Protein AF-A0A3B9CZY3-F1 (afdb_monomer)

Foldseek 3Di:
DDPPPVDDDPDLVSVVCCCCPVVVHDLDLVVLVVVLVQLVPPVHPVNVVCCVVPNPVSSVVVNVSSVVSNVVVVD

Sequence (75 aa):
MSNDSVVFPTSYQEWRHCIEELGEISLTRTYIDSRLTELEDTSHAKTREFVKLYGNGQLQQTINWFRQAASELSG

Radius of gyration: 12.99 Å; Cα contacts (8 Å, |Δi|>4): 49; chains: 1; bounding box: 27×36×33 Å

pLDDT: mean 87.72, std 13.73, range [35.38, 97.25]

Solvent-accessible surface area (backbone atoms only — not comparable to full-atom values): 4490 Å² total; per-residue (Å²): 131,86,79,82,66,83,78,73,62,89,46,64,66,50,43,48,44,50,37,43,70,74,58,68,40,76,90,40,69,72,54,42,55,52,50,47,58,46,62,70,32,74,84,33,70,70,31,45,51,45,35,72,76,60,33,65,69,49,50,54,51,52,52,51,41,46,52,49,54,54,53,65,75,74,112

Mean predicted aligned error: 5.25 Å

Secondary structure (DSSP, 8-state):
----------SHHHHHHIIIIIS-----HHHHHHHHHHHH-TTSHHHHHHHHHHHHHHHHHHHHHHHHHHHHTT-

Structure (mmCIF, N/CA/C/O backbone):
data_AF-A0A3B9CZY3-F1
#
_entry.id   AF-A0A3B9CZY3-F1
#
loop_
_atom_site.group_PDB
_atom_site.id
_atom_site.type_symbol
_atom_site.label_atom_id
_atom_site.label_alt_id
_atom_site.label_comp_id
_atom_site.label_asym_id
_atom_site.label_entity_id
_atom_site.label_seq_id
_atom_site.pdbx_PDB_ins_code
_atom_site.Cartn_x
_atom_site.Cartn_y
_atom_site.Cartn_z
_atom_site.occupancy
_atom_site.B_iso_or_equiv
_atom_site.auth_seq_id
_atom_site.auth_comp_id
_atom_site.auth_asym_id
_atom_site.auth_atom_id
_atom_site.pdbx_PDB_model_num
ATOM 1 N N . MET A 1 1 ? 14.770 27.449 -9.131 1.00 35.38 1 MET A N 1
ATOM 2 C CA . MET A 1 1 ? 14.382 26.334 -10.017 1.00 35.38 1 MET A CA 1
ATOM 3 C C . MET A 1 1 ? 14.003 25.193 -9.097 1.00 35.38 1 MET A C 1
ATOM 5 O O . MET A 1 1 ? 14.890 24.649 -8.454 1.00 35.38 1 MET A O 1
ATOM 9 N N . SER A 1 2 ? 12.703 24.971 -8.899 1.00 42.75 2 SER A N 1
ATOM 10 C CA . SER A 1 2 ? 12.197 23.951 -7.979 1.00 42.75 2 SER A CA 1
ATOM 11 C C . SER A 1 2 ? 12.612 22.577 -8.486 1.00 42.75 2 SER A C 1
ATOM 13 O O . SER A 1 2 ? 12.362 22.227 -9.635 1.00 42.75 2 SER A O 1
ATOM 15 N N . ASN A 1 3 ? 13.342 21.854 -7.648 1.00 46.69 3 ASN A N 1
ATOM 16 C CA . ASN A 1 3 ? 13.775 20.499 -7.917 1.00 46.69 3 ASN A CA 1
ATOM 17 C C . ASN A 1 3 ? 12.604 19.586 -7.535 1.00 46.69 3 ASN A C 1
ATOM 19 O O . ASN A 1 3 ? 12.574 19.090 -6.412 1.00 46.69 3 ASN A O 1
ATOM 23 N N . ASP A 1 4 ? 11.628 19.410 -8.431 1.00 49.34 4 ASP A N 1
ATOM 24 C CA . ASP A 1 4 ? 10.578 18.388 -8.307 1.00 49.34 4 ASP A CA 1
ATOM 25 C C . ASP A 1 4 ? 11.216 16.999 -8.489 1.00 49.34 4 ASP A C 1
ATOM 27 O O . ASP A 1 4 ? 10.988 16.278 -9.460 1.00 49.34 4 ASP A O 1
ATOM 31 N N . SER A 1 5 ? 12.112 16.639 -7.568 1.00 53.38 5 SER A N 1
ATOM 32 C CA . SER A 1 5 ? 12.537 15.259 -7.394 1.00 53.38 5 SER A CA 1
ATOM 33 C C . SER A 1 5 ? 11.310 14.516 -6.914 1.00 53.38 5 SER A C 1
ATOM 35 O O . SER A 1 5 ? 10.861 14.737 -5.796 1.00 53.38 5 SER A O 1
ATOM 37 N N . VAL A 1 6 ? 10.745 13.679 -7.779 1.00 55.03 6 VAL A N 1
ATOM 38 C CA . VAL A 1 6 ? 9.693 12.738 -7.407 1.00 55.03 6 VAL A CA 1
ATOM 39 C C . VAL A 1 6 ? 10.237 11.896 -6.251 1.00 55.03 6 VAL A C 1
ATOM 41 O O . VAL A 1 6 ? 11.056 11.001 -6.456 1.00 55.03 6 VAL A O 1
ATOM 44 N N . VAL A 1 7 ? 9.856 12.246 -5.021 1.00 62.62 7 VAL A N 1
ATOM 45 C CA . VAL A 1 7 ? 10.259 11.520 -3.819 1.00 62.62 7 VAL A CA 1
ATOM 46 C C . VAL A 1 7 ? 9.417 10.256 -3.789 1.00 62.62 7 VAL A C 1
ATOM 48 O O . VAL A 1 7 ? 8.239 10.287 -3.438 1.00 62.62 7 VAL A O 1
ATOM 51 N N . PHE A 1 8 ? 9.996 9.137 -4.220 1.00 73.69 8 PHE A N 1
ATOM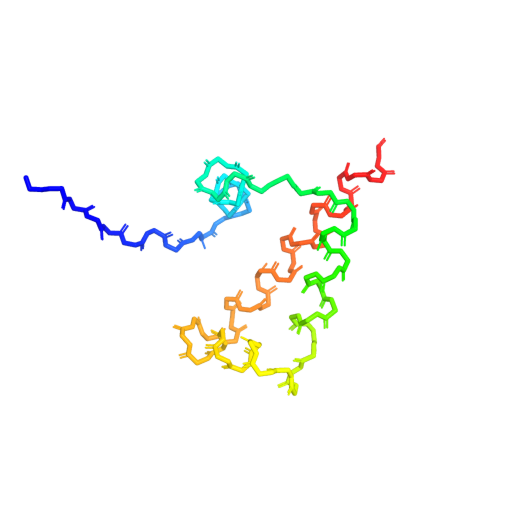 52 C CA . PHE A 1 8 ? 9.387 7.842 -3.951 1.00 73.69 8 PHE A CA 1
ATOM 53 C C . PHE A 1 8 ? 9.554 7.558 -2.461 1.00 73.69 8 PHE A C 1
ATOM 55 O O . PHE A 1 8 ? 10.673 7.674 -1.956 1.00 73.69 8 PHE A O 1
ATOM 62 N N . PRO A 1 9 ? 8.478 7.200 -1.748 1.00 84.75 9 PRO A N 1
ATOM 63 C CA . PRO A 1 9 ? 8.597 6.906 -0.336 1.00 84.75 9 PRO A CA 1
ATOM 64 C C . PRO A 1 9 ? 9.495 5.685 -0.153 1.00 84.75 9 PRO A C 1
ATOM 66 O O . PRO A 1 9 ? 9.309 4.654 -0.808 1.00 84.75 9 PRO A O 1
ATOM 69 N N . THR A 1 10 ? 10.470 5.817 0.738 1.00 88.31 10 THR A N 1
ATOM 70 C CA . THR A 1 10 ? 11.399 4.745 1.124 1.00 88.31 10 THR A CA 1
ATOM 71 C C . THR A 1 10 ? 11.082 4.194 2.512 1.00 88.31 10 THR A C 1
ATOM 73 O O . THR A 1 10 ? 11.609 3.158 2.916 1.00 88.31 10 THR A O 1
ATOM 76 N N . SER A 1 11 ? 10.179 4.862 3.235 1.00 92.94 11 SER A N 1
ATOM 77 C CA . SER A 1 11 ? 9.707 4.475 4.559 1.00 92.94 11 SER A CA 1
ATOM 78 C C . SER A 1 11 ? 8.184 4.572 4.679 1.00 92.94 11 SER A C 1
ATOM 80 O O . SER A 1 11 ? 7.519 5.281 3.924 1.00 92.94 11 SER A O 1
ATOM 82 N N . TYR A 1 12 ? 7.634 3.889 5.689 1.00 93.81 12 TYR A N 1
ATOM 83 C CA . TYR A 1 12 ? 6.207 3.949 6.020 1.00 93.81 12 TYR A CA 1
ATOM 84 C C . TYR A 1 12 ? 5.732 5.380 6.312 1.00 93.81 12 TYR A C 1
ATOM 86 O O . TYR A 1 12 ? 4.658 5.776 5.872 1.00 93.81 12 TYR A O 1
ATOM 94 N N . GLN A 1 13 ? 6.541 6.165 7.030 1.00 92.94 13 GLN A N 1
ATOM 95 C CA . GLN A 1 13 ? 6.193 7.537 7.406 1.00 92.94 13 GLN A CA 1
ATOM 96 C C . GLN A 1 13 ? 6.131 8.458 6.186 1.00 92.94 13 GLN A C 1
ATOM 98 O O . GLN A 1 13 ? 5.172 9.211 6.045 1.00 92.94 13 GLN A O 1
ATOM 103 N N . GLU A 1 14 ? 7.107 8.353 5.279 1.00 91.12 14 GLU A N 1
ATOM 104 C CA . GLU A 1 14 ? 7.092 9.093 4.012 1.00 91.12 14 GLU A CA 1
ATOM 105 C C . GLU A 1 14 ? 5.892 8.688 3.158 1.00 91.12 14 GLU A C 1
ATOM 107 O O . GLU A 1 14 ? 5.173 9.548 2.664 1.00 91.12 14 GLU A O 1
ATOM 112 N N . TRP A 1 15 ? 5.627 7.384 3.031 1.00 93.62 15 TRP A N 1
ATOM 113 C CA . TRP A 1 15 ? 4.478 6.877 2.281 1.00 93.62 15 TRP A CA 1
ATOM 114 C C . TRP A 1 15 ? 3.152 7.407 2.832 1.00 93.62 15 TRP A C 1
ATOM 116 O O . TRP A 1 15 ? 2.305 7.870 2.068 1.00 93.62 15 TRP A O 1
ATOM 126 N N . ARG A 1 16 ? 2.991 7.380 4.157 1.00 92.62 16 ARG A N 1
ATOM 127 C CA . ARG A 1 16 ? 1.788 7.861 4.835 1.00 92.62 16 ARG A CA 1
ATOM 128 C C . ARG A 1 16 ? 1.605 9.362 4.632 1.00 92.62 16 ARG A C 1
ATOM 130 O O . ARG A 1 16 ? 0.521 9.786 4.245 1.00 92.62 16 ARG A O 1
ATOM 137 N N . HIS A 1 17 ? 2.675 10.139 4.795 1.00 89.38 17 HIS A N 1
ATOM 138 C CA . HIS A 1 17 ? 2.678 11.575 4.523 1.00 89.38 17 HIS A CA 1
ATOM 139 C C . HIS A 1 17 ? 2.305 11.878 3.062 1.00 89.38 17 HIS A C 1
ATOM 141 O O . HIS A 1 17 ? 1.485 12.754 2.798 1.00 89.38 17 HIS A O 1
ATOM 147 N N . CYS A 1 18 ? 2.825 11.110 2.099 1.00 88.25 18 CYS A N 1
ATOM 148 C CA . CYS A 1 18 ? 2.461 11.269 0.692 1.00 88.25 18 CYS A CA 1
ATOM 149 C C . CYS A 1 18 ? 0.972 11.005 0.417 1.00 88.25 18 CYS A C 1
ATOM 151 O O . CYS A 1 18 ? 0.409 11.622 -0.481 1.00 88.25 18 CYS A O 1
ATOM 153 N N . ILE A 1 19 ? 0.326 10.097 1.147 1.00 88.25 19 ILE A N 1
ATOM 154 C CA . ILE A 1 19 ? -1.098 9.795 0.948 1.00 88.25 19 ILE A CA 1
ATOM 155 C C . ILE A 1 19 ? -1.988 10.808 1.671 1.00 88.25 19 ILE A C 1
ATOM 157 O O . ILE A 1 19 ? -2.919 11.332 1.062 1.00 88.25 19 ILE A O 1
ATOM 161 N N . GLU A 1 20 ? -1.709 11.083 2.944 1.00 90.38 20 GLU A N 1
ATOM 162 C CA . GLU A 1 20 ? -2.575 11.904 3.796 1.00 90.38 20 GLU A CA 1
ATOM 163 C C . GLU A 1 20 ? -2.394 13.403 3.543 1.00 90.38 20 GLU A C 1
ATOM 165 O O . GLU A 1 20 ? -3.385 14.112 3.407 1.00 90.38 20 GLU A O 1
ATOM 170 N N . GLU A 1 21 ? -1.152 13.878 3.426 1.00 85.31 21 GLU A N 1
ATOM 171 C CA . GLU A 1 21 ? -0.851 15.313 3.317 1.00 85.31 21 GLU A CA 1
ATOM 172 C C . GLU A 1 21 ? -0.748 15.759 1.857 1.00 85.31 21 GLU A C 1
ATOM 174 O O . GLU A 1 21 ? -1.355 16.751 1.467 1.00 85.31 21 GLU A O 1
ATOM 179 N N . LEU A 1 22 ? -0.009 15.020 1.018 1.00 78.00 22 LEU A N 1
ATOM 180 C CA . LEU A 1 22 ? 0.134 15.385 -0.402 1.00 78.00 22 LEU A CA 1
ATOM 181 C C . LEU A 1 22 ? -1.050 14.916 -1.252 1.00 78.00 22 LEU A C 1
ATOM 183 O O . LEU A 1 22 ? -1.398 15.561 -2.239 1.00 78.00 22 LEU A O 1
ATOM 187 N N . GLY A 1 23 ? -1.633 13.770 -0.902 1.00 77.81 23 GLY A N 1
ATOM 188 C CA . GLY A 1 23 ? -2.778 13.203 -1.604 1.00 77.81 23 GLY A CA 1
ATOM 189 C C . GLY A 1 23 ? -4.125 13.693 -1.082 1.00 77.81 23 GLY A C 1
ATOM 190 O O . GLY A 1 23 ? -5.123 13.465 -1.759 1.00 77.81 23 GLY A O 1
ATOM 191 N N . GLU A 1 24 ? -4.162 14.325 0.098 1.00 86.56 24 GLU A N 1
ATOM 192 C CA . GLU A 1 24 ? -5.389 14.674 0.835 1.00 86.56 24 GLU A CA 1
ATOM 193 C C . GLU A 1 24 ? -6.327 13.462 1.043 1.00 86.56 24 GLU A C 1
ATOM 195 O O . GLU A 1 24 ? -7.552 13.587 1.118 1.00 86.56 24 GLU A O 1
ATOM 200 N N . ILE A 1 25 ? -5.764 12.249 1.125 1.00 89.38 25 ILE A N 1
ATOM 201 C CA . ILE A 1 25 ? -6.518 11.001 1.286 1.00 89.38 25 ILE A CA 1
ATOM 202 C C . ILE A 1 25 ? -6.407 10.523 2.727 1.00 89.38 25 ILE A C 1
ATOM 204 O O . ILE A 1 25 ? -5.346 10.110 3.185 1.00 89.38 25 ILE A O 1
ATOM 208 N N . SER A 1 26 ? -7.535 10.448 3.428 1.00 90.62 26 SER A N 1
ATOM 209 C CA . SER A 1 26 ? -7.575 9.789 4.733 1.00 90.62 26 SER A CA 1
ATOM 210 C C . SER A 1 26 ? -7.464 8.267 4.589 1.00 90.62 26 SER A C 1
ATOM 212 O O . SER A 1 26 ? -8.282 7.633 3.911 1.00 90.62 26 SER A O 1
ATOM 214 N N . LEU A 1 27 ? -6.500 7.661 5.289 1.00 92.56 27 LEU A N 1
ATOM 215 C CA . LEU A 1 27 ? -6.316 6.209 5.386 1.00 92.56 27 LEU A CA 1
ATOM 216 C C . LEU A 1 27 ? -7.411 5.564 6.251 1.00 92.56 27 LEU A C 1
ATOM 218 O O . LEU A 1 27 ? -7.172 5.087 7.354 1.00 92.56 27 LEU A O 1
ATOM 222 N N . THR A 1 28 ? -8.645 5.561 5.753 1.00 94.50 28 THR A N 1
ATOM 223 C CA . THR A 1 28 ? -9.772 4.873 6.397 1.00 94.50 28 THR A CA 1
ATOM 224 C C . THR A 1 28 ? -9.703 3.367 6.158 1.00 94.50 28 THR A C 1
ATOM 226 O O . THR A 1 28 ? -9.143 2.914 5.158 1.00 94.50 28 THR A O 1
ATOM 229 N N . ARG A 1 29 ? -10.348 2.575 7.026 1.00 93.19 29 ARG A N 1
ATOM 230 C CA . ARG A 1 29 ? -10.403 1.112 6.876 1.00 93.19 29 ARG A CA 1
ATOM 231 C C . ARG A 1 29 ? -10.917 0.691 5.494 1.00 93.19 29 ARG A C 1
ATOM 233 O O . ARG A 1 29 ? -10.266 -0.094 4.815 1.00 93.19 29 ARG A O 1
ATOM 240 N N . THR A 1 30 ? -12.022 1.286 5.045 1.00 94.06 30 THR A N 1
ATOM 241 C CA . THR A 1 30 ? -12.623 1.014 3.730 1.00 94.06 30 THR A CA 1
ATOM 242 C C . THR A 1 30 ? -11.674 1.336 2.576 1.00 94.06 30 THR A C 1
ATOM 244 O O . THR A 1 30 ? -11.589 0.571 1.615 1.00 94.06 30 THR A O 1
ATOM 247 N N . TYR A 1 31 ? -10.948 2.456 2.658 1.00 94.06 31 TYR A N 1
ATOM 248 C CA . TYR A 1 31 ? -9.964 2.817 1.640 1.00 94.06 31 TYR A CA 1
ATOM 249 C C . TYR A 1 31 ? -8.823 1.797 1.591 1.00 94.06 31 TYR A C 1
ATOM 251 O O . TYR A 1 31 ? -8.481 1.307 0.515 1.00 94.06 31 TYR A O 1
ATOM 259 N N . ILE A 1 32 ? -8.275 1.441 2.754 1.00 95.38 32 ILE A N 1
ATOM 260 C CA . ILE A 1 32 ? -7.173 0.483 2.866 1.00 95.38 32 ILE A CA 1
ATOM 261 C C . ILE A 1 32 ? -7.572 -0.886 2.306 1.00 9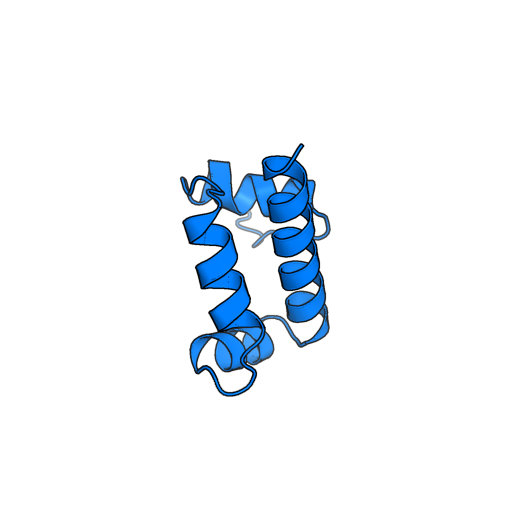5.38 32 ILE A C 1
ATOM 263 O O . ILE A 1 32 ? -6.841 -1.434 1.484 1.00 95.38 32 ILE A O 1
ATOM 267 N N . ASP A 1 33 ? -8.736 -1.415 2.686 1.00 95.19 33 ASP A N 1
ATOM 268 C CA . ASP A 1 33 ? -9.201 -2.732 2.229 1.00 95.19 33 ASP A CA 1
ATOM 269 C C . ASP A 1 33 ? -9.410 -2.770 0.706 1.00 95.19 33 ASP A C 1
ATOM 271 O O . ASP A 1 33 ? -9.016 -3.729 0.033 1.00 95.19 33 ASP A O 1
ATOM 275 N N . SER A 1 34 ? -9.963 -1.693 0.141 1.00 94.94 34 SER A N 1
ATOM 276 C CA . SER A 1 34 ? -10.106 -1.535 -1.309 1.00 94.94 34 SER A CA 1
ATOM 277 C C . SER A 1 34 ? -8.744 -1.528 -2.013 1.00 94.94 34 SER A C 1
ATOM 279 O O . SER A 1 34 ? -8.529 -2.262 -2.980 1.00 94.94 34 SER A O 1
ATOM 281 N N . ARG A 1 35 ? -7.777 -0.761 -1.490 1.00 94.81 35 ARG A N 1
ATOM 282 C CA . ARG A 1 35 ? -6.428 -0.681 -2.068 1.00 94.81 35 ARG A CA 1
ATOM 283 C C . ARG A 1 35 ? -5.653 -1.986 -1.958 1.00 94.81 35 ARG A C 1
ATOM 285 O O . ARG A 1 35 ? -4.957 -2.327 -2.912 1.00 94.81 35 ARG A O 1
ATOM 292 N N . LEU A 1 36 ? -5.773 -2.709 -0.847 1.00 96.00 36 LEU A N 1
ATOM 293 C CA . LEU A 1 36 ? -5.161 -4.029 -0.694 1.00 96.00 36 LEU A CA 1
ATOM 294 C C . LEU A 1 36 ? -5.733 -5.019 -1.708 1.00 96.00 36 LEU A C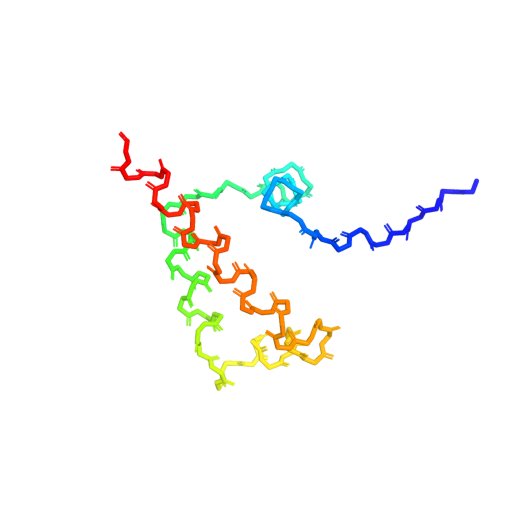 1
ATOM 296 O O . LEU A 1 36 ? -4.959 -5.680 -2.391 1.00 96.00 36 LEU A O 1
ATOM 300 N N . THR A 1 37 ? -7.057 -5.038 -1.886 1.00 95.88 37 THR A N 1
ATOM 301 C CA . THR A 1 37 ? -7.715 -5.902 -2.880 1.00 95.88 37 THR A CA 1
ATOM 302 C C . THR A 1 37 ? -7.182 -5.645 -4.292 1.00 95.88 37 THR A C 1
ATOM 304 O O . THR A 1 37 ? -6.869 -6.590 -5.012 1.00 95.88 37 THR A O 1
ATOM 307 N N . GLU A 1 38 ? -7.027 -4.374 -4.689 1.00 95.06 38 GLU A N 1
ATOM 308 C CA . GLU A 1 38 ? -6.450 -4.031 -5.995 1.00 95.06 38 GLU A CA 1
ATOM 309 C C . GLU A 1 38 ? -4.974 -4.456 -6.101 1.00 95.06 38 GLU A C 1
ATOM 311 O O . GLU A 1 38 ? -4.586 -5.087 -7.083 1.00 95.06 38 GLU A O 1
ATOM 316 N N . LEU A 1 39 ? -4.138 -4.101 -5.117 1.00 94.38 39 LEU A N 1
ATOM 317 C CA . LEU A 1 39 ? -2.678 -4.280 -5.172 1.00 94.38 39 LEU A CA 1
ATOM 318 C C . LEU A 1 39 ? -2.230 -5.741 -5.034 1.00 94.38 39 LEU A C 1
ATOM 320 O O . LEU A 1 39 ? -1.181 -6.104 -5.566 1.00 94.38 39 LEU A O 1
ATOM 324 N N . GLU A 1 40 ? -2.999 -6.573 -4.337 1.00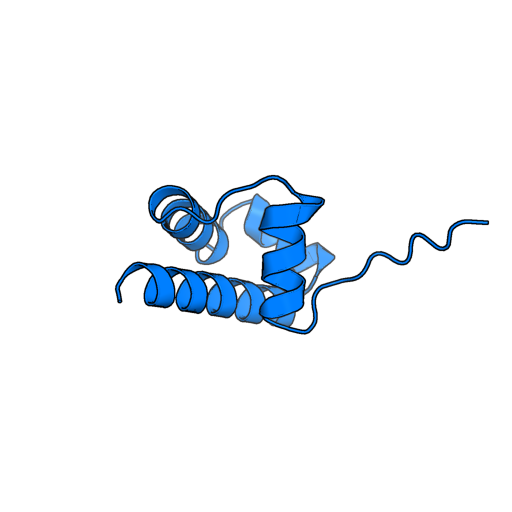 94.62 40 GLU A N 1
ATOM 325 C CA . GLU A 1 40 ? -2.726 -8.008 -4.208 1.00 94.62 40 GLU A CA 1
ATOM 326 C C . GLU A 1 40 ? -3.152 -8.793 -5.462 1.00 94.62 40 GLU A C 1
ATOM 328 O O . GLU A 1 40 ? -2.596 -9.858 -5.748 1.00 94.62 40 GLU A O 1
ATOM 333 N N . ASP A 1 41 ? -4.067 -8.248 -6.270 1.00 94.25 41 ASP A N 1
ATOM 334 C CA . ASP A 1 41 ? -4.433 -8.822 -7.560 1.00 94.25 41 ASP A CA 1
ATOM 335 C C . ASP A 1 41 ? -3.401 -8.470 -8.647 1.00 94.25 41 ASP A C 1
ATOM 337 O O . ASP A 1 41 ? -3.439 -7.429 -9.308 1.00 94.25 41 ASP A O 1
ATOM 341 N N . THR A 1 42 ? -2.480 -9.402 -8.891 1.00 87.12 42 THR A N 1
ATOM 342 C CA . THR A 1 42 ? -1.463 -9.293 -9.955 1.00 87.12 42 THR A CA 1
ATOM 343 C C . THR A 1 42 ? -2.044 -9.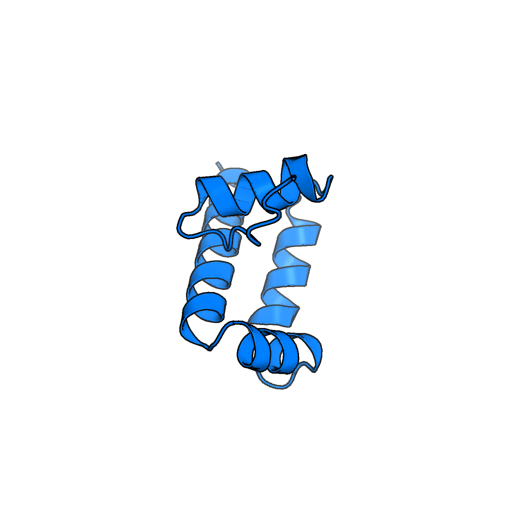248 -11.378 1.00 87.12 42 THR A C 1
ATOM 345 O O . THR A 1 42 ? -1.357 -8.830 -12.317 1.00 87.12 42 THR A O 1
ATOM 348 N N . SER A 1 43 ? -3.311 -9.636 -11.558 1.00 90.94 43 SER A N 1
ATOM 349 C CA . SER A 1 43 ? -4.048 -9.530 -12.821 1.00 90.94 43 SER A CA 1
ATOM 350 C C . SER A 1 43 ? -4.792 -8.196 -12.967 1.00 90.94 43 SER A C 1
ATOM 352 O O . SER A 1 43 ? -5.304 -7.883 -14.048 1.00 90.94 43 SER A O 1
ATOM 354 N N . HIS A 1 44 ? -4.790 -7.354 -11.935 1.00 94.06 44 HIS A N 1
ATOM 355 C CA . HIS A 1 44 ? -5.416 -6.046 -11.987 1.00 94.06 44 HIS A CA 1
ATOM 356 C C . HIS A 1 44 ? -4.591 -5.071 -12.839 1.00 94.06 44 HIS A C 1
ATOM 358 O O . HIS A 1 44 ? -3.363 -4.982 -12.731 1.00 94.06 44 HIS A O 1
ATOM 364 N N . ALA A 1 45 ? -5.260 -4.309 -13.710 1.00 92.25 45 ALA A N 1
ATOM 365 C CA . ALA A 1 45 ? -4.585 -3.423 -14.660 1.00 92.25 45 ALA A CA 1
ATOM 366 C C . ALA A 1 45 ? -3.727 -2.355 -13.962 1.00 92.25 45 ALA A C 1
ATOM 368 O O . ALA A 1 45 ? -2.569 -2.171 -14.340 1.00 92.25 45 ALA A O 1
ATOM 369 N N . LYS A 1 46 ? -4.253 -1.731 -12.897 1.00 89.94 46 LYS A N 1
ATOM 370 C CA . LYS A 1 46 ? -3.513 -0.728 -12.111 1.00 89.94 46 LYS A CA 1
ATOM 371 C C . LYS A 1 46 ? -2.300 -1.332 -11.403 1.00 89.94 46 LYS A C 1
ATOM 373 O O . LYS A 1 46 ? -1.278 -0.672 -11.277 1.00 89.94 46 LYS A O 1
ATOM 378 N N . THR A 1 47 ? -2.387 -2.589 -10.976 1.00 93.19 47 THR A N 1
ATOM 379 C CA . THR A 1 47 ? -1.297 -3.283 -10.275 1.00 93.19 47 THR A CA 1
ATOM 380 C C . THR A 1 47 ? -0.175 -3.636 -11.234 1.00 93.19 47 THR A C 1
ATOM 382 O O . THR A 1 47 ? 0.993 -3.402 -10.931 1.00 93.19 47 THR A O 1
ATOM 385 N N . ARG A 1 48 ? -0.507 -4.099 -12.445 1.00 94.69 48 ARG A N 1
ATOM 386 C CA . ARG A 1 48 ? 0.495 -4.286 -13.504 1.00 94.69 48 ARG A CA 1
A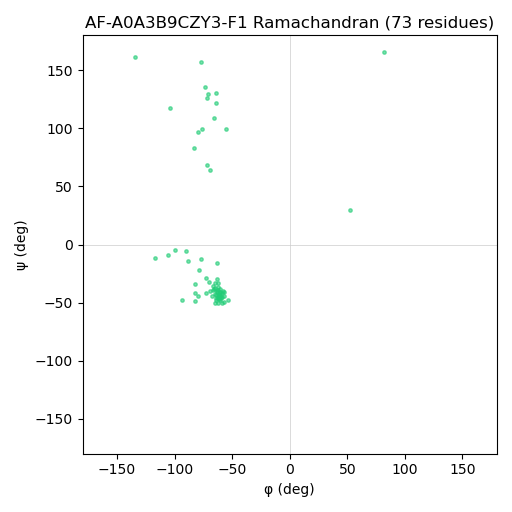TOM 387 C C . ARG A 1 48 ? 1.179 -2.979 -13.891 1.00 94.69 48 ARG A C 1
ATOM 389 O O . ARG A 1 48 ? 2.392 -2.968 -14.083 1.00 94.69 48 ARG A O 1
ATOM 396 N N . GLU A 1 49 ? 0.419 -1.893 -14.011 1.00 94.19 49 GLU A N 1
ATOM 397 C CA . GLU A 1 49 ? 0.975 -0.570 -14.304 1.00 94.19 49 GLU A CA 1
ATOM 398 C C . GLU A 1 49 ? 1.886 -0.082 -13.173 1.00 94.19 49 GLU A C 1
ATOM 400 O O . GLU A 1 49 ? 3.012 0.339 -13.432 1.00 94.19 49 GLU A O 1
ATOM 405 N N . PHE A 1 50 ? 1.466 -0.256 -11.919 1.00 92.56 50 PHE A N 1
ATOM 406 C CA . PHE A 1 50 ? 2.284 0.040 -10.748 1.00 92.56 50 PHE A CA 1
ATOM 407 C C . PHE A 1 50 ? 3.603 -0.746 -10.769 1.00 92.56 50 PHE A C 1
ATOM 409 O O . PHE A 1 50 ? 4.677 -0.166 -10.642 1.00 92.56 50 PHE A O 1
ATOM 416 N N . VAL A 1 51 ? 3.559 -2.060 -11.006 1.00 94.31 51 VAL A N 1
ATOM 417 C CA . VAL A 1 51 ? 4.772 -2.891 -11.098 1.00 94.31 51 VAL A CA 1
ATOM 418 C C . VAL A 1 51 ? 5.666 -2.459 -12.260 1.00 94.31 51 VAL A C 1
ATOM 420 O O . VAL A 1 51 ? 6.886 -2.487 -12.125 1.00 94.31 51 VAL A O 1
ATOM 423 N N . LYS A 1 52 ? 5.095 -2.035 -13.391 1.00 93.50 52 LYS A N 1
ATOM 424 C CA . LYS A 1 52 ? 5.870 -1.535 -14.534 1.00 93.50 52 LYS A CA 1
ATOM 425 C C . LYS A 1 52 ? 6.615 -0.236 -14.205 1.00 93.50 52 LYS A C 1
ATOM 427 O O . LYS A 1 52 ? 7.727 -0.055 -14.691 1.00 93.50 52 LYS A O 1
ATOM 432 N N . LEU A 1 53 ? 6.006 0.650 -13.418 1.00 91.38 53 LEU A N 1
ATOM 433 C CA . LEU A 1 53 ? 6.581 1.949 -13.054 1.00 91.38 53 LEU A CA 1
ATOM 434 C C . LEU A 1 53 ? 7.571 1.854 -11.887 1.00 91.38 53 LEU A C 1
ATOM 436 O O . LEU A 1 53 ? 8.622 2.486 -11.925 1.00 91.38 53 LEU A O 1
ATOM 440 N N . TYR A 1 54 ? 7.245 1.057 -10.869 1.00 89.38 54 TYR A N 1
ATOM 441 C CA . TYR A 1 54 ? 7.944 1.058 -9.579 1.00 89.38 54 TYR A CA 1
ATOM 442 C C . TYR A 1 54 ? 8.639 -0.267 -9.240 1.00 89.38 54 TYR A C 1
ATOM 444 O O . TYR A 1 54 ? 9.433 -0.345 -8.304 1.00 89.38 54 TYR A O 1
ATOM 452 N N . GLY A 1 55 ? 8.358 -1.331 -9.991 1.00 93.06 55 GLY A N 1
ATOM 453 C CA . GLY A 1 55 ? 8.888 -2.664 -9.737 1.00 93.06 55 GLY A CA 1
ATOM 454 C C . GLY A 1 55 ? 8.125 -3.441 -8.661 1.00 93.06 55 GLY A C 1
ATOM 455 O O . GLY A 1 55 ? 7.325 -2.918 -7.884 1.00 93.06 55 GLY A O 1
ATOM 456 N N . ASN A 1 56 ? 8.391 -4.747 -8.610 1.00 93.69 56 ASN A N 1
ATOM 457 C CA . ASN A 1 56 ? 7.708 -5.660 -7.690 1.00 93.69 56 ASN A CA 1
ATOM 458 C C . ASN A 1 56 ? 8.115 -5.419 -6.222 1.00 93.69 56 ASN A C 1
ATOM 460 O O . ASN A 1 56 ? 7.292 -5.544 -5.322 1.00 93.69 56 ASN A O 1
ATOM 464 N N . GLY A 1 57 ? 9.363 -4.999 -5.979 1.00 93.44 57 GLY A N 1
ATOM 465 C CA . GLY A 1 57 ? 9.836 -4.648 -4.636 1.00 93.44 57 GLY A CA 1
ATOM 466 C C . GLY A 1 57 ? 9.025 -3.512 -4.010 1.00 93.44 57 GLY A C 1
ATOM 467 O O . GLY A 1 57 ? 8.562 -3.646 -2.878 1.00 93.44 57 GLY A O 1
ATOM 468 N N . GLN A 1 58 ? 8.769 -2.441 -4.771 1.00 92.31 58 GLN A N 1
ATOM 469 C CA . GLN A 1 58 ? 7.953 -1.322 -4.299 1.00 92.31 58 GLN A CA 1
ATOM 470 C C . GLN A 1 58 ? 6.492 -1.731 -4.085 1.00 92.31 58 GLN A C 1
ATOM 472 O O . GLN A 1 58 ? 5.863 -1.266 -3.135 1.00 92.31 58 GLN A O 1
ATOM 477 N N . LEU A 1 59 ? 5.949 -2.623 -4.926 1.00 94.81 59 LEU A N 1
ATOM 478 C CA . LEU A 1 59 ? 4.602 -3.166 -4.729 1.00 94.81 59 LEU A CA 1
ATOM 479 C C . LEU A 1 59 ? 4.493 -3.871 -3.371 1.00 94.81 59 LEU A C 1
ATOM 481 O O . LEU A 1 59 ? 3.597 -3.559 -2.590 1.00 94.81 59 LEU A O 1
ATOM 485 N N . GLN A 1 60 ? 5.428 -4.775 -3.064 1.00 95.62 60 GLN A N 1
ATOM 486 C CA . GLN A 1 60 ? 5.422 -5.509 -1.796 1.00 95.62 60 GLN A CA 1
ATOM 487 C C . GLN A 1 60 ? 5.58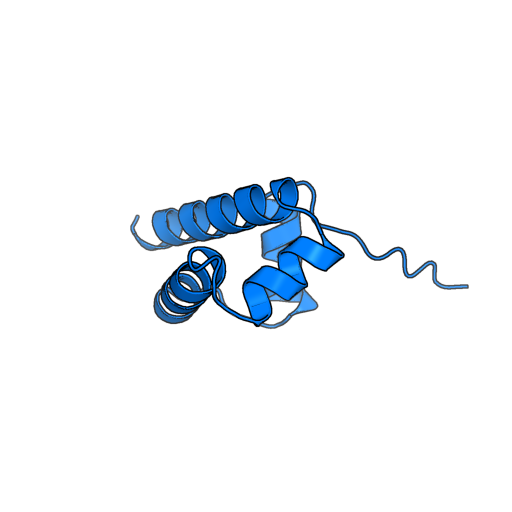4 -4.579 -0.587 1.00 95.62 60 GLN A C 1
ATOM 489 O O . GLN A 1 60 ? 4.877 -4.739 0.407 1.00 95.62 60 GLN A O 1
ATOM 494 N N . GLN A 1 61 ? 6.461 -3.574 -0.673 1.00 95.50 61 GLN A N 1
ATOM 495 C CA . GLN A 1 61 ? 6.597 -2.566 0.386 1.00 95.50 61 GLN A CA 1
ATOM 496 C C . GLN A 1 61 ? 5.300 -1.776 0.589 1.00 95.50 61 GLN A C 1
ATOM 498 O O . GLN A 1 61 ? 4.837 -1.642 1.718 1.00 95.50 61 GLN A O 1
ATOM 503 N N . THR A 1 62 ? 4.663 -1.346 -0.502 1.00 95.00 62 THR A N 1
ATOM 504 C CA . THR A 1 62 ? 3.396 -0.601 -0.460 1.00 95.00 62 THR A CA 1
ATOM 505 C C . THR A 1 62 ? 2.274 -1.424 0.175 1.00 95.00 62 THR A C 1
ATOM 507 O O . THR A 1 62 ? 1.542 -0.915 1.021 1.00 95.00 62 THR A O 1
ATOM 510 N N . ILE A 1 63 ? 2.161 -2.710 -0.171 1.00 96.56 63 ILE A N 1
ATOM 511 C CA . ILE A 1 63 ? 1.202 -3.635 0.456 1.00 96.56 63 ILE A CA 1
ATOM 512 C C . ILE A 1 63 ? 1.475 -3.757 1.961 1.00 96.56 63 ILE A C 1
ATOM 514 O O . ILE A 1 63 ? 0.546 -3.680 2.766 1.00 96.56 63 ILE A O 1
ATOM 518 N N . ASN A 1 64 ? 2.740 -3.905 2.362 1.00 97.25 64 ASN A N 1
ATOM 519 C CA . ASN A 1 64 ? 3.108 -3.992 3.776 1.00 97.25 64 ASN A CA 1
ATOM 520 C C . ASN A 1 64 ? 2.759 -2.711 4.546 1.00 97.25 64 ASN A C 1
ATOM 522 O O . ASN A 1 64 ? 2.261 -2.800 5.667 1.00 97.25 64 ASN A O 1
ATOM 526 N N . TRP A 1 65 ? 2.943 -1.535 3.945 1.00 97.25 65 TRP A N 1
ATOM 527 C CA . TRP A 1 65 ? 2.539 -0.262 4.545 1.00 97.25 65 TRP A CA 1
ATOM 528 C C . TRP A 1 65 ? 1.024 -0.140 4.705 1.00 97.25 65 TRP A C 1
ATOM 530 O O . TRP A 1 65 ? 0.556 0.229 5.780 1.00 97.25 65 TRP A O 1
ATOM 540 N N . PHE A 1 66 ? 0.241 -0.547 3.701 1.00 96.69 66 PHE A N 1
ATOM 541 C CA . PHE A 1 66 ? -1.217 -0.612 3.838 1.00 96.69 66 PHE A CA 1
ATOM 542 C C . PHE A 1 66 ? -1.653 -1.569 4.959 1.00 96.69 66 PHE A C 1
ATOM 544 O O . PHE A 1 66 ? -2.545 -1.233 5.737 1.00 96.69 66 PHE A O 1
ATOM 551 N N . ARG A 1 67 ? -1.005 -2.733 5.099 1.00 96.31 67 ARG A N 1
ATOM 552 C CA . ARG A 1 67 ? -1.275 -3.684 6.196 1.00 96.31 67 ARG A CA 1
ATOM 553 C C . ARG A 1 67 ? -0.900 -3.122 7.569 1.00 96.31 67 ARG A C 1
ATOM 555 O O . ARG A 1 67 ? -1.627 -3.350 8.539 1.00 96.31 67 ARG A O 1
ATOM 562 N N . GLN A 1 68 ? 0.204 -2.382 7.660 1.00 96.44 68 GLN A N 1
ATOM 563 C CA . GLN A 1 68 ? 0.595 -1.693 8.888 1.00 96.44 68 GLN A CA 1
ATOM 564 C C . GLN A 1 68 ? -0.455 -0.645 9.280 1.00 96.44 68 GLN A C 1
ATOM 566 O O . GLN A 1 68 ? -0.966 -0.697 10.398 1.00 96.44 68 GLN A O 1
ATOM 571 N N . ALA A 1 69 ? -0.861 0.219 8.346 1.00 95.75 69 ALA A N 1
ATOM 572 C CA . ALA A 1 69 ? -1.917 1.204 8.579 1.00 95.75 69 ALA A CA 1
ATOM 573 C C . ALA A 1 69 ? -3.241 0.541 9.002 1.00 95.75 69 ALA A C 1
ATOM 575 O O . ALA A 1 69 ? -3.905 1.005 9.925 1.00 95.75 69 ALA A O 1
ATOM 576 N N . ALA A 1 70 ? -3.604 -0.594 8.393 1.00 95.12 70 ALA A N 1
ATOM 577 C CA . ALA A 1 70 ? -4.794 -1.360 8.772 1.00 95.12 70 ALA A CA 1
ATOM 578 C C . ALA A 1 70 ? -4.747 -1.849 10.232 1.00 95.12 70 ALA A C 1
ATOM 580 O O . ALA A 1 70 ? -5.774 -1.874 10.917 1.00 95.12 70 ALA A O 1
ATOM 581 N N . SER A 1 71 ? -3.558 -2.256 10.687 1.00 94.81 71 SER A N 1
ATOM 582 C CA . SER A 1 71 ? -3.322 -2.729 12.055 1.00 94.81 71 SER A CA 1
ATOM 583 C C . SER A 1 71 ? -3.430 -1.583 13.061 1.00 94.81 71 SER A C 1
ATOM 585 O O . SER A 1 71 ? -4.050 -1.756 14.105 1.00 94.81 71 SER A O 1
ATOM 587 N N . GLU A 1 72 ? -2.907 -0.402 12.719 1.00 94.38 72 GLU A N 1
ATOM 588 C CA . GLU A 1 72 ? -2.990 0.810 13.549 1.00 94.38 72 GLU A CA 1
ATOM 589 C C . GLU A 1 72 ? -4.435 1.295 1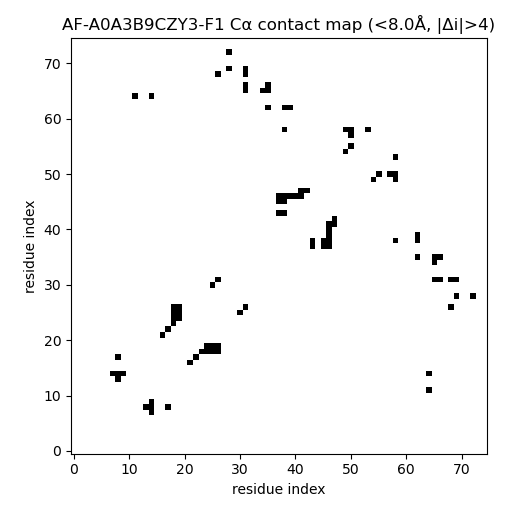3.756 1.00 94.38 72 GLU A C 1
ATOM 591 O O . G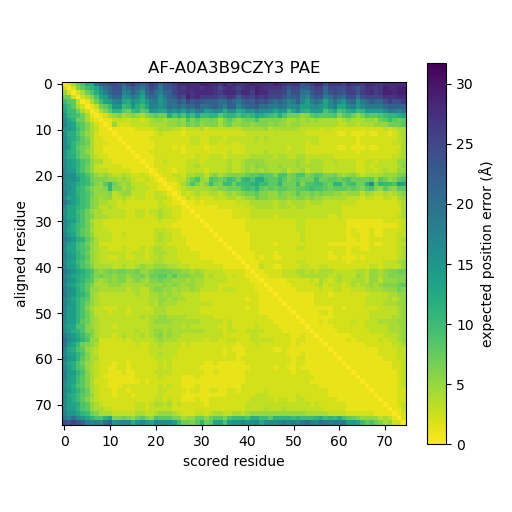LU A 1 72 ? -4.740 1.842 14.806 1.00 94.38 72 GLU A O 1
ATOM 596 N N . LEU A 1 73 ? -5.344 1.060 12.801 1.00 90.44 73 LEU A N 1
ATOM 597 C CA . LEU A 1 73 ? -6.772 1.390 12.954 1.00 90.44 73 LEU A CA 1
ATOM 598 C C . LEU A 1 73 ? -7.555 0.408 13.838 1.00 90.44 73 LEU A C 1
ATOM 600 O O . LEU A 1 73 ? -8.718 0.660 14.147 1.00 90.44 73 LEU A O 1
ATOM 604 N N . SER A 1 74 ? -6.968 -0.748 14.151 1.00 82.75 74 SER A N 1
ATOM 605 C CA . SER A 1 74 ? -7.636 -1.824 14.893 1.00 82.75 74 SER A CA 1
ATOM 606 C C . SER A 1 74 ? -7.260 -1.849 16.382 1.00 82.75 74 SER A C 1
ATOM 608 O O . SER A 1 74 ? -7.797 -2.684 17.111 1.00 82.75 74 SER A O 1
ATOM 610 N N . GLY A 1 75 ? -6.333 -0.987 16.816 1.00 62.56 75 GLY A N 1
ATOM 611 C CA . GLY A 1 75 ? -5.904 -0.816 18.211 1.00 62.56 75 GLY A CA 1
ATOM 612 C C . GLY A 1 75 ? -6.463 0.457 18.825 1.00 62.56 75 GLY A C 1
ATOM 613 O O . GLY A 1 75 ? -6.743 0.419 20.042 1.00 62.56 75 GLY A O 1
#